Protein AF-A0A7J3XEX4-F1 (afdb_monomer)

Foldseek 3Di:
DDPDPCDLVLQQLLLVVLVVVVVVVDDLVVSCVVSVHDSVSSVCSSVVVDHRDDDPLRVLVVCQVVPDFDFQLVSCVVPVPVVVSQVVCVVSVFQKDKDADPPVQPRRRITIHHPVCVVVVVVVVVCSVVVVPD

Nearest PDB structures (foldseek):
  3w6j-assembly2_E  TM=4.667E-01  e=5.881E-02  Geobacillus stearothermophilus
  4i98-assembly1_B  TM=4.515E-01  e=7.981E-02  Streptococcus pneumoniae P1031
  3w6j-assembly1_C  TM=4.721E-01  e=1.765E-01  Geobacillus stearothermophilus
  4i98-assembly1_C  TM=4.560E-01  e=2.546E-01  Streptococcus pneumoniae P1031
  2z99-assembly1_A-2  TM=3.697E-01  e=7.189E-01  Mycobacterium tuberculosis

Mean predicted aligned error: 8.27 Å

Structure (mmCIF, N/CA/C/O backbone):
data_AF-A0A7J3XEX4-F1
#
_entry.id   AF-A0A7J3XEX4-F1
#
loop_
_atom_site.group_PDB
_atom_site.id
_atom_site.type_symbol
_atom_site.label_atom_id
_atom_site.label_alt_id
_atom_site.label_comp_id
_atom_site.label_asym_id
_atom_site.label_entity_id
_atom_site.label_seq_id
_atom_site.pdbx_PDB_ins_code
_atom_site.Cartn_x
_atom_site.Cartn_y
_atom_site.Cartn_z
_atom_site.occupancy
_atom_site.B_iso_or_equiv
_atom_site.auth_seq_id
_atom_site.auth_comp_id
_atom_site.auth_asym_id
_atom_site.auth_atom_id
_atom_site.pdbx_PDB_model_num
ATOM 1 N N . MET A 1 1 ? 0.997 20.115 26.245 1.00 35.59 1 MET A N 1
ATOM 2 C CA . MET A 1 1 ? 1.037 18.912 25.380 1.00 35.59 1 MET A CA 1
ATOM 3 C C . MET A 1 1 ? 0.814 19.332 23.932 1.00 35.59 1 MET A C 1
ATOM 5 O O . MET A 1 1 ? -0.230 19.905 23.640 1.00 35.59 1 MET A O 1
ATOM 9 N N . GLN A 1 2 ? 1.783 19.122 23.036 1.00 37.72 2 GLN A N 1
ATOM 10 C CA . GLN A 1 2 ? 1.601 19.434 21.612 1.00 37.72 2 GLN A CA 1
ATOM 11 C C . GLN A 1 2 ? 0.526 18.508 21.020 1.00 37.72 2 GLN A C 1
ATOM 13 O O . GLN A 1 2 ? 0.669 17.287 21.042 1.00 37.72 2 GLN A O 1
ATOM 18 N N . ARG A 1 3 ? -0.569 19.079 20.499 1.00 47.59 3 ARG A N 1
ATOM 19 C CA . ARG A 1 3 ? -1.562 18.340 19.704 1.00 47.59 3 ARG A CA 1
ATOM 20 C C . ARG A 1 3 ? -0.894 17.915 18.396 1.00 47.59 3 ARG A C 1
ATOM 22 O O . ARG A 1 3 ? -0.873 18.681 17.435 1.00 47.59 3 ARG A O 1
ATOM 29 N N . LEU A 1 4 ? -0.357 16.696 18.356 1.00 52.94 4 LEU A N 1
ATOM 30 C CA . LEU A 1 4 ? 0.030 16.044 17.106 1.00 52.94 4 LEU A CA 1
ATOM 31 C C . LEU A 1 4 ? -1.150 16.120 16.130 1.00 52.94 4 LEU A C 1
ATOM 33 O O . LEU A 1 4 ? -2.278 15.725 16.442 1.00 52.94 4 LEU A O 1
ATOM 37 N N . ARG A 1 5 ? -0.904 16.698 14.953 1.00 60.09 5 ARG A N 1
ATOM 38 C CA . ARG A 1 5 ? -1.934 16.917 13.939 1.00 60.09 5 ARG A CA 1
ATOM 39 C C . ARG A 1 5 ? -2.413 15.555 13.436 1.00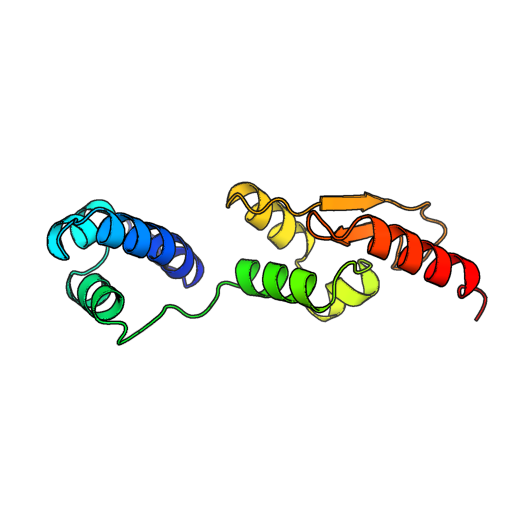 60.09 5 ARG A C 1
ATOM 41 O O . ARG A 1 5 ? -1.700 14.879 12.702 1.00 60.09 5 ARG A O 1
ATOM 48 N N . ARG A 1 6 ? -3.625 15.147 13.823 1.00 72.19 6 ARG A N 1
ATOM 49 C CA . ARG A 1 6 ? -4.252 13.901 13.355 1.00 72.19 6 ARG A CA 1
ATOM 50 C C . ARG A 1 6 ? -4.593 14.033 11.868 1.00 72.19 6 ARG A C 1
ATOM 52 O O . ARG A 1 6 ? -5.589 14.653 11.498 1.00 72.19 6 ARG A O 1
ATOM 59 N N . THR A 1 7 ? -3.723 13.518 11.006 1.00 72.06 7 THR A N 1
ATOM 60 C CA . THR 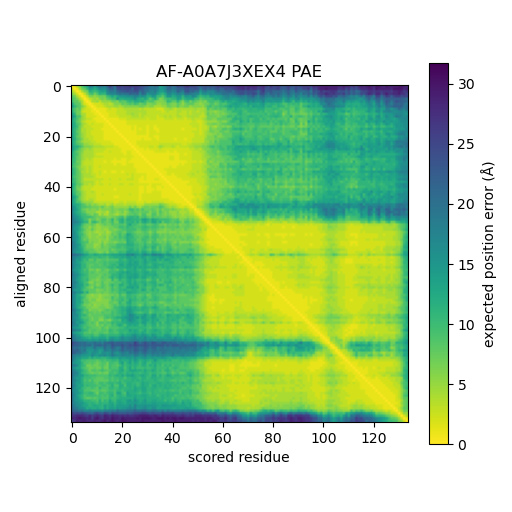A 1 7 ? -3.888 13.559 9.546 1.00 72.06 7 THR A CA 1
ATOM 61 C C . THR A 1 7 ? -4.829 12.451 9.058 1.00 72.06 7 THR A C 1
ATOM 63 O O . THR A 1 7 ? -5.181 11.532 9.797 1.00 72.06 7 THR A O 1
ATOM 66 N N . LYS A 1 8 ? -5.252 12.509 7.787 1.00 72.19 8 LYS A N 1
ATOM 67 C CA . LYS A 1 8 ? -6.034 11.422 7.158 1.00 72.19 8 LYS A CA 1
ATOM 68 C C . LYS A 1 8 ? -5.303 10.079 7.237 1.00 72.19 8 LYS A C 1
ATOM 70 O O . LYS A 1 8 ? -5.928 9.049 7.465 1.00 72.19 8 LYS A O 1
ATOM 75 N N . ASP A 1 9 ? -3.982 10.121 7.103 1.00 70.12 9 ASP A N 1
ATOM 76 C CA . ASP A 1 9 ? -3.118 8.951 7.181 1.00 70.12 9 ASP A CA 1
ATOM 77 C C . ASP A 1 9 ? -3.153 8.306 8.566 1.00 70.12 9 ASP A C 1
ATOM 79 O O . ASP A 1 9 ? -3.349 7.093 8.639 1.00 70.12 9 ASP A O 1
ATOM 83 N N . PHE A 1 10 ? -3.093 9.115 9.633 1.00 81.94 10 PHE A N 1
ATOM 84 C CA . PHE A 1 10 ? -3.267 8.647 11.011 1.00 81.94 10 PHE A CA 1
ATOM 85 C C . PHE A 1 10 ? -4.577 7.866 11.158 1.00 81.94 10 PHE A C 1
ATOM 87 O O . PHE A 1 10 ? -4.562 6.699 11.533 1.00 81.94 10 PHE A O 1
ATOM 94 N N . TYR A 1 11 ? -5.711 8.455 10.765 1.00 83.00 11 TYR A N 1
ATOM 95 C CA . TYR A 1 11 ? -7.006 7.781 10.898 1.00 83.00 11 TYR A CA 1
ATOM 96 C C . TYR A 1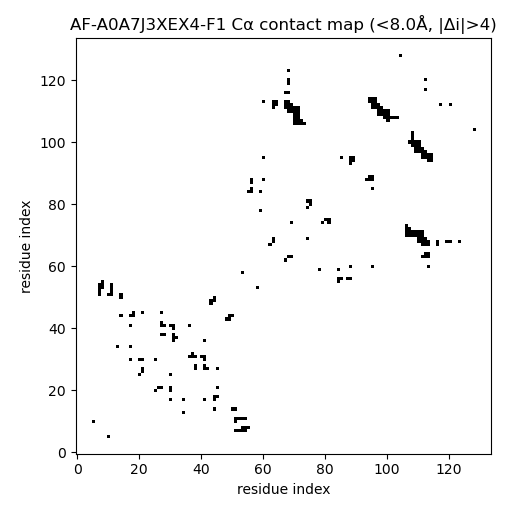 11 ? -7.129 6.515 10.038 1.00 83.00 11 TYR A C 1
ATOM 98 O O . TYR A 1 11 ? -7.813 5.586 10.452 1.00 83.00 11 TYR A O 1
ATOM 106 N N . SER A 1 12 ? -6.474 6.443 8.872 1.00 79.50 12 SER A N 1
ATOM 107 C CA . SER A 1 12 ? -6.471 5.219 8.054 1.00 79.50 12 SER A CA 1
ATOM 108 C C . SER A 1 12 ? -5.705 4.069 8.719 1.00 79.50 12 SER A C 1
ATOM 110 O O . SER A 1 12 ? -6.161 2.929 8.685 1.00 79.50 12 SER A O 1
ATOM 112 N N . GLN A 1 13 ? -4.567 4.370 9.354 1.00 78.38 13 GLN A N 1
ATOM 113 C CA . GLN A 1 13 ? -3.759 3.374 10.058 1.00 78.38 13 GLN A CA 1
ATOM 114 C C . GLN A 1 13 ? -4.483 2.903 11.316 1.00 78.38 13 GLN A C 1
ATOM 116 O O . GLN A 1 13 ? -4.680 1.707 11.510 1.00 78.38 13 GLN A O 1
ATOM 121 N N . VAL A 1 14 ? -4.953 3.861 12.113 1.00 87.81 14 VAL A N 1
ATOM 122 C CA . VAL A 1 14 ? -5.643 3.606 13.378 1.00 87.81 14 VAL A CA 1
ATOM 123 C C . VAL A 1 14 ? -6.952 2.845 13.167 1.00 87.81 14 VAL A C 1
ATOM 125 O O . VAL A 1 14 ? -7.323 2.028 13.998 1.00 87.81 14 VAL A O 1
ATOM 128 N N . TYR A 1 15 ? -7.633 3.036 12.034 1.00 88.81 15 TYR A N 1
ATOM 129 C CA . TYR A 1 15 ? -8.848 2.286 11.717 1.00 88.81 15 TYR A CA 1
ATOM 130 C C . TYR A 1 15 ? -8.619 0.780 11.572 1.00 88.81 15 TYR A C 1
ATOM 132 O O . TYR A 1 15 ? -9.459 0.008 12.020 1.00 88.81 15 TYR A O 1
ATOM 140 N N . ARG A 1 16 ? -7.502 0.347 10.973 1.00 83.75 16 ARG A N 1
ATOM 141 C CA . ARG A 1 16 ? -7.204 -1.089 10.834 1.00 83.75 16 ARG A CA 1
ATOM 142 C C . ARG A 1 16 ? -6.995 -1.742 12.189 1.00 83.75 16 ARG A C 1
ATOM 144 O O . ARG A 1 16 ? -7.550 -2.805 12.439 1.00 83.75 16 ARG A O 1
ATOM 151 N N . GLU A 1 17 ? -6.241 -1.070 13.053 1.00 89.38 17 GLU A N 1
ATOM 152 C CA . GLU A 1 17 ? -6.013 -1.555 14.409 1.00 89.38 17 GLU A CA 1
ATOM 153 C C . GLU A 1 17 ? -7.312 -1.548 15.217 1.00 89.38 17 GLU A C 1
ATOM 155 O O . GLU A 1 17 ? -7.623 -2.529 15.879 1.00 89.38 17 GLU A O 1
ATOM 160 N N . ALA A 1 18 ? -8.145 -0.511 15.075 1.00 92.50 18 ALA A N 1
ATOM 161 C CA . ALA A 1 18 ? -9.461 -0.473 15.706 1.00 92.50 18 ALA A CA 1
ATOM 162 C C . ALA A 1 18 ? -10.337 -1.664 15.297 1.00 92.50 18 ALA A C 1
ATOM 164 O O . ALA A 1 18 ? -10.947 -2.286 16.159 1.00 92.50 18 ALA A O 1
ATOM 165 N N . VAL A 1 19 ? -10.384 -2.003 14.002 1.00 89.75 19 VAL A N 1
ATOM 166 C CA . VAL A 1 19 ? -11.128 -3.175 13.511 1.00 89.75 19 VAL A CA 1
ATOM 167 C C . VAL A 1 19 ? -10.606 -4.456 14.160 1.00 89.75 19 VAL A C 1
ATOM 169 O O . VAL A 1 19 ? -11.406 -5.214 14.697 1.00 89.75 19 VAL A O 1
ATOM 172 N N . ARG A 1 20 ? -9.283 -4.650 14.201 1.00 91.44 20 ARG A N 1
ATOM 173 C CA . ARG A 1 20 ? -8.667 -5.812 14.852 1.00 91.44 20 ARG A CA 1
ATOM 174 C C . ARG A 1 20 ? -9.014 -5.898 16.342 1.00 91.44 20 ARG A C 1
ATOM 176 O O . ARG A 1 20 ? -9.374 -6.966 16.823 1.00 91.44 20 ARG A O 1
ATOM 183 N N . LEU A 1 21 ? -8.938 -4.789 17.079 1.00 94.25 21 LEU A N 1
ATOM 184 C CA . LEU A 1 21 ? -9.269 -4.764 18.509 1.00 94.25 21 LEU A CA 1
ATOM 185 C C . LEU A 1 21 ? -10.754 -5.062 18.761 1.00 94.25 21 LEU A C 1
ATOM 187 O O . LEU A 1 21 ? -11.083 -5.751 19.725 1.00 94.25 21 LEU A O 1
ATOM 191 N N . PHE A 1 22 ? -11.647 -4.598 17.881 1.00 94.00 22 PHE A N 1
ATOM 192 C CA . PHE A 1 22 ? -13.064 -4.960 17.942 1.00 94.00 22 PHE A CA 1
ATOM 193 C C . PHE A 1 22 ? -13.298 -6.446 17.652 1.00 94.00 22 PHE A C 1
ATOM 195 O O . PHE A 1 22 ? -14.106 -7.067 18.336 1.00 94.00 22 PHE A O 1
ATOM 202 N N . GLU A 1 23 ? -12.583 -7.031 16.686 1.00 92.25 23 GLU A N 1
ATOM 203 C CA . GLU A 1 23 ? -12.627 -8.476 16.405 1.00 92.25 23 GLU A CA 1
ATOM 204 C C . GLU A 1 23 ? -12.111 -9.310 17.589 1.00 92.25 23 GLU A C 1
ATOM 206 O O . GLU A 1 23 ? -12.607 -10.405 17.834 1.00 92.25 23 GLU A O 1
ATOM 211 N N . MET A 1 24 ? -11.175 -8.767 18.374 1.00 93.88 24 MET A N 1
ATOM 212 C CA . MET A 1 24 ? -10.703 -9.358 19.633 1.00 93.88 24 MET A CA 1
ATOM 213 C C . MET A 1 24 ? -11.670 -9.160 20.815 1.00 93.88 24 MET A C 1
ATOM 215 O O . MET A 1 24 ? -11.369 -9.595 21.924 1.00 93.88 24 MET A O 1
ATOM 219 N N . GLY A 1 25 ? -12.815 -8.501 20.609 1.00 94.88 25 GLY A N 1
ATOM 220 C CA . GLY A 1 25 ? -13.845 -8.307 21.631 1.00 94.88 25 GLY A CA 1
ATOM 221 C C . GLY A 1 25 ? -13.636 -7.102 22.552 1.00 94.88 25 GLY A C 1
ATOM 222 O O . GLY A 1 25 ? -14.392 -6.954 23.511 1.00 94.88 25 GLY A O 1
ATOM 223 N N . LYS A 1 26 ? -12.662 -6.218 22.278 1.00 95.19 26 LYS A N 1
ATOM 224 C CA . LYS A 1 26 ? -12.485 -4.998 23.081 1.00 95.19 26 LYS A CA 1
ATOM 225 C C . LYS A 1 26 ? -13.683 -4.061 22.946 1.00 95.19 26 LYS A C 1
ATOM 227 O O . LYS A 1 26 ? -14.270 -3.897 21.872 1.00 95.19 26 LYS A O 1
ATOM 232 N N . SER A 1 27 ? -14.013 -3.385 24.039 1.00 96.56 27 SER A N 1
ATOM 233 C CA . SER A 1 27 ? -15.075 -2.389 24.073 1.00 96.56 27 SER A CA 1
ATOM 234 C C . SER A 1 27 ? -14.687 -1.108 23.327 1.00 96.56 27 SER A C 1
ATOM 236 O O . SER A 1 27 ? -13.520 -0.758 23.154 1.00 96.56 27 SER A O 1
ATOM 238 N N . ILE A 1 28 ? -15.701 -0.334 22.937 1.00 95.19 28 ILE A N 1
ATOM 239 C CA . ILE A 1 28 ? -15.532 0.969 22.273 1.00 95.19 28 ILE A CA 1
ATOM 240 C C . ILE A 1 28 ? -14.666 1.925 23.101 1.00 95.19 28 ILE A C 1
ATOM 242 O O . ILE A 1 28 ? -13.909 2.715 22.536 1.00 95.19 28 ILE A O 1
ATOM 246 N N . ARG A 1 29 ? -14.777 1.858 24.432 1.00 95.88 29 ARG A N 1
ATOM 247 C CA . ARG A 1 29 ? -14.011 2.705 25.344 1.00 95.88 29 ARG A CA 1
ATOM 248 C C . ARG A 1 29 ? -12.537 2.312 25.365 1.00 95.88 29 ARG A C 1
ATOM 250 O O . ARG A 1 29 ? -11.701 3.187 25.175 1.00 95.88 29 ARG A O 1
ATOM 257 N N . GLU A 1 30 ? -12.243 1.023 25.513 1.00 95.44 30 GLU A N 1
ATOM 258 C CA . GLU A 1 30 ? -10.866 0.514 25.506 1.00 95.44 30 GLU A CA 1
ATOM 259 C C . GLU A 1 30 ? -10.167 0.843 24.187 1.00 95.44 30 GLU A C 1
ATOM 261 O O . GLU A 1 30 ? -9.072 1.391 24.192 1.00 95.44 30 GLU A O 1
ATOM 266 N N . VAL A 1 31 ? -10.841 0.623 23.052 1.00 95.31 31 VAL A N 1
ATOM 267 C CA . VAL A 1 31 ? -10.291 0.963 21.731 1.00 95.31 31 VAL A CA 1
ATOM 268 C C . VAL A 1 31 ? -10.043 2.467 21.587 1.00 95.31 31 VAL A C 1
ATOM 270 O O . VAL A 1 31 ? -9.049 2.877 20.990 1.00 95.31 31 VAL A O 1
ATOM 273 N N . ALA A 1 32 ? -10.927 3.315 22.120 1.00 94.38 32 ALA A N 1
ATOM 274 C CA . ALA A 1 32 ? -10.742 4.763 22.066 1.00 94.38 32 ALA A CA 1
ATOM 275 C C . ALA A 1 32 ? -9.532 5.229 22.890 1.00 94.38 32 ALA A C 1
ATOM 277 O O . ALA A 1 32 ? -8.759 6.063 22.413 1.00 94.38 32 ALA A O 1
ATOM 278 N N . GLU A 1 33 ? -9.371 4.681 24.096 1.00 93.94 33 GLU A N 1
ATOM 279 C CA . GLU A 1 33 ? -8.261 4.982 25.002 1.00 93.94 33 GLU A CA 1
ATOM 280 C C . GLU A 1 33 ? -6.928 4.476 24.429 1.00 93.94 33 GLU A C 1
ATOM 282 O O . GLU A 1 33 ? -5.990 5.260 24.282 1.00 93.94 33 GLU A O 1
ATOM 287 N N . GLU A 1 34 ? -6.872 3.215 24.000 1.00 93.81 34 GLU A N 1
ATOM 288 C CA . GLU A 1 34 ? -5.668 2.567 23.466 1.00 93.81 34 GLU A CA 1
ATOM 289 C C . GLU A 1 34 ? -5.156 3.229 22.184 1.00 93.81 34 GLU A C 1
ATOM 291 O O . GLU A 1 34 ? -3.954 3.413 21.998 1.00 93.81 34 GLU A O 1
ATOM 296 N N . LEU A 1 35 ? -6.068 3.651 21.307 1.00 91.06 35 LEU A N 1
ATOM 297 C CA . LEU A 1 35 ? -5.716 4.287 20.039 1.00 91.06 35 LEU A CA 1
ATOM 298 C C . LEU A 1 35 ? -5.643 5.818 20.118 1.00 91.06 35 LEU A C 1
ATOM 300 O O . LEU A 1 35 ? -5.372 6.484 19.111 1.00 91.06 35 LEU A O 1
ATOM 304 N N . GLY A 1 36 ? -5.919 6.400 21.288 1.00 90.50 36 GLY A N 1
ATOM 305 C CA . GLY A 1 36 ? -5.914 7.845 21.494 1.00 90.50 36 GLY A CA 1
ATOM 306 C C . GLY A 1 36 ? -6.885 8.594 20.572 1.00 90.50 36 GLY A C 1
ATOM 307 O O . GLY A 1 36 ? -6.561 9.685 20.086 1.00 90.50 36 GLY A O 1
ATOM 308 N N . ILE A 1 37 ? -8.063 8.023 20.300 1.00 91.38 37 ILE A N 1
ATOM 309 C CA . ILE A 1 37 ? -9.143 8.624 19.497 1.00 91.38 37 ILE A CA 1
ATOM 310 C C . ILE A 1 37 ? -10.356 8.955 20.373 1.00 91.38 37 ILE A C 1
ATOM 312 O O . ILE A 1 37 ? -10.448 8.544 21.522 1.00 91.38 37 ILE A O 1
ATOM 316 N N . SER A 1 38 ? -11.307 9.742 19.862 1.00 92.44 38 SER A N 1
ATOM 317 C CA . SER A 1 38 ? -12.530 10.008 20.627 1.00 92.44 38 SER A CA 1
ATOM 318 C C . SER A 1 38 ? -13.453 8.790 20.636 1.00 92.44 38 SER A C 1
ATOM 320 O O . SER A 1 38 ? -13.574 8.089 19.628 1.00 92.44 38 SER A O 1
ATOM 322 N N . TYR A 1 39 ? -14.182 8.605 21.739 1.00 94.00 39 TYR A N 1
ATOM 323 C CA . TYR A 1 39 ? -15.213 7.572 21.869 1.00 94.00 39 TYR A CA 1
ATOM 324 C C . TYR A 1 39 ? -16.200 7.596 20.695 1.00 94.00 39 TYR A C 1
ATOM 326 O O . TYR A 1 39 ? -16.467 6.570 20.080 1.00 94.00 39 TYR A O 1
ATOM 334 N N . SER A 1 40 ? -16.685 8.781 20.307 1.00 92.56 40 SER A N 1
ATOM 335 C CA . SER A 1 40 ? -17.611 8.938 19.178 1.00 92.56 40 SER A CA 1
ATOM 336 C C . SER A 1 40 ? -17.013 8.452 17.850 1.00 92.56 40 SER A C 1
ATOM 338 O O . SER A 1 40 ? -17.740 7.935 17.003 1.00 92.56 40 SER A O 1
ATOM 340 N N . CYS A 1 41 ? -15.694 8.601 17.656 1.00 89.94 41 CYS A N 1
ATOM 341 C CA . CYS A 1 41 ? -15.000 8.083 16.477 1.00 89.94 41 CYS A CA 1
ATOM 342 C C . CYS A 1 41 ? -14.956 6.553 16.497 1.00 89.94 41 CYS A C 1
ATOM 344 O O . CYS A 1 41 ? -15.345 5.928 15.512 1.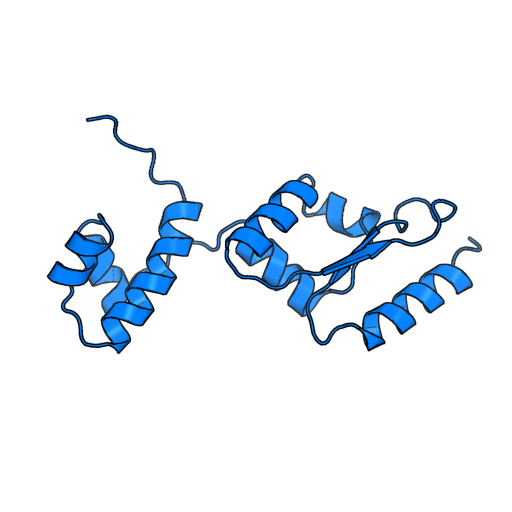00 89.94 41 CYS A O 1
ATOM 346 N N . ALA A 1 42 ? -14.545 5.964 17.625 1.00 92.81 42 ALA A N 1
ATOM 347 C CA . ALA A 1 42 ? -14.514 4.516 17.811 1.00 92.81 42 ALA A CA 1
ATOM 348 C C . ALA A 1 42 ? -15.917 3.903 17.638 1.00 92.81 42 ALA A C 1
ATOM 350 O O . ALA A 1 42 ? -16.087 2.939 16.898 1.00 92.81 42 ALA A O 1
ATOM 351 N N . TYR A 1 43 ? -16.944 4.534 18.215 1.00 93.31 43 TYR A N 1
ATOM 352 C CA . TYR A 1 43 ? -18.344 4.135 18.078 1.00 93.31 43 TYR A CA 1
ATOM 353 C C . TYR A 1 43 ? -18.813 4.153 16.617 1.00 93.31 43 TYR A C 1
ATOM 355 O O . TYR A 1 43 ? -19.437 3.203 16.143 1.00 93.31 43 TYR A O 1
ATOM 363 N N . ALA A 1 44 ? -18.504 5.222 15.875 1.00 91.81 44 ALA A N 1
ATOM 364 C CA . ALA A 1 44 ? -18.881 5.332 14.467 1.00 91.81 44 ALA A CA 1
ATOM 365 C C . ALA A 1 44 ? -18.211 4.259 13.594 1.00 91.81 44 ALA A C 1
ATOM 367 O O . ALA A 1 44 ? -18.827 3.791 12.634 1.00 91.81 44 ALA A O 1
ATOM 368 N N . TRP A 1 45 ? -16.975 3.875 13.924 1.00 92.75 45 TRP A N 1
ATOM 369 C CA . TRP A 1 45 ? -16.242 2.808 13.243 1.00 92.75 45 TRP A CA 1
ATOM 370 C C . TRP A 1 45 ? -16.798 1.428 13.577 1.00 92.75 45 TRP A C 1
ATOM 372 O O . TRP A 1 45 ? -17.076 0.665 12.655 1.00 92.75 45 TRP A O 1
ATOM 382 N N . TYR A 1 46 ? -17.046 1.153 14.860 1.00 90.06 46 TYR A N 1
ATOM 383 C CA . TYR A 1 46 ? -17.654 -0.090 15.333 1.00 90.06 46 TYR A CA 1
ATOM 384 C C . TYR A 1 46 ? -19.028 -0.334 14.694 1.00 90.06 46 TYR A C 1
ATOM 386 O O . TYR A 1 46 ? -1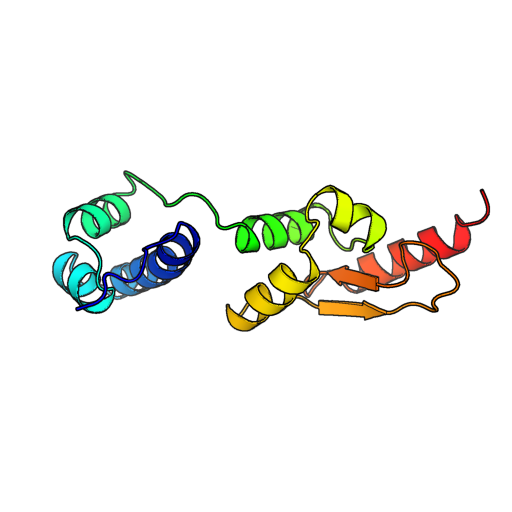9.315 -1.414 14.191 1.00 90.06 46 TYR A O 1
ATOM 394 N N . ARG A 1 47 ? -19.871 0.705 14.625 1.00 91.06 47 ARG A N 1
ATOM 395 C CA . ARG A 1 47 ? -21.204 0.637 13.998 1.00 91.06 47 ARG A CA 1
ATOM 396 C C . ARG A 1 47 ? -21.178 0.703 12.466 1.00 91.06 47 ARG A C 1
ATOM 398 O O . ARG A 1 47 ? -22.242 0.757 11.858 1.00 91.06 47 ARG A O 1
ATOM 405 N N . GLY A 1 48 ? -20.004 0.805 11.840 1.00 85.62 48 GLY A N 1
ATOM 406 C CA . GLY A 1 48 ? -19.859 0.912 10.384 1.00 85.62 48 GLY A CA 1
ATOM 407 C C . GLY A 1 48 ? -20.420 2.198 9.756 1.00 85.62 48 GLY A C 1
ATOM 408 O O . GLY A 1 48 ? -20.442 2.312 8.533 1.00 85.62 48 GLY A O 1
ATOM 409 N N . LYS A 1 49 ? -20.842 3.185 10.560 1.00 84.44 49 LYS A N 1
ATOM 410 C CA . LYS A 1 49 ? -21.484 4.430 10.095 1.00 84.44 49 LYS A CA 1
ATOM 411 C C . LYS A 1 49 ? -20.533 5.337 9.317 1.00 84.44 49 LYS A C 1
ATOM 413 O O . LYS A 1 49 ? -20.964 6.129 8.485 1.00 84.44 49 LYS A O 1
ATOM 418 N N . ARG A 1 50 ? -19.235 5.274 9.622 1.00 79.38 50 ARG A N 1
ATOM 419 C CA . ARG A 1 50 ? -18.211 6.103 8.981 1.00 79.38 50 ARG A CA 1
ATOM 420 C C . ARG A 1 50 ? -16.928 5.303 8.849 1.00 79.38 50 ARG A C 1
ATOM 422 O O . ARG A 1 50 ? -16.472 4.719 9.822 1.00 79.38 50 ARG A O 1
ATOM 429 N N . LYS A 1 51 ? -16.315 5.326 7.668 1.00 77.94 51 LYS A N 1
ATOM 430 C CA . LYS A 1 51 ? -14.956 4.816 7.451 1.00 77.94 51 LYS A CA 1
ATOM 431 C C . LYS A 1 51 ? -14.036 5.993 7.124 1.00 77.94 51 LYS A C 1
ATOM 433 O O . LYS A 1 51 ? -14.487 6.941 6.468 1.00 77.94 51 LYS A O 1
ATOM 438 N N . PRO A 1 52 ? -12.780 6.001 7.596 1.00 77.94 52 PRO A N 1
ATOM 439 C CA . PRO A 1 52 ? -11.829 7.005 7.149 1.00 77.94 52 PRO A CA 1
ATOM 440 C C . PRO A 1 52 ? -11.663 6.925 5.629 1.00 77.94 52 PRO A C 1
ATOM 442 O O . PRO A 1 52 ? -11.763 5.853 5.030 1.00 77.94 52 PRO A O 1
ATOM 445 N N . ARG A 1 53 ? -11.414 8.074 4.991 1.00 75.31 53 ARG A N 1
ATOM 446 C CA . ARG A 1 53 ? -11.015 8.077 3.578 1.00 75.31 53 ARG A CA 1
ATOM 447 C C . ARG A 1 53 ? -9.689 7.326 3.448 1.00 75.31 53 ARG A C 1
ATOM 449 O O . ARG A 1 53 ? -8.837 7.460 4.326 1.00 75.31 53 ARG A O 1
ATOM 456 N N . ARG A 1 54 ? -9.530 6.574 2.354 1.00 75.31 54 ARG A N 1
ATOM 457 C CA . ARG A 1 54 ? -8.285 5.852 2.061 1.00 75.31 54 ARG A CA 1
ATOM 458 C C . ARG A 1 54 ? -7.100 6.811 2.100 1.00 75.31 54 ARG A C 1
ATOM 460 O O . ARG A 1 54 ? -7.206 7.954 1.650 1.00 75.31 54 ARG A O 1
ATOM 467 N N . SER A 1 55 ? -5.986 6.351 2.661 1.00 84.06 55 SER A N 1
ATOM 468 C CA . SER A 1 55 ? -4.742 7.124 2.596 1.00 84.06 55 SER A CA 1
ATOM 469 C C . SER A 1 55 ? -4.163 7.095 1.189 1.00 84.06 55 SER A C 1
ATOM 471 O O . SER A 1 55 ? -4.439 6.193 0.396 1.00 84.06 55 SER A O 1
ATOM 473 N N . ARG A 1 56 ? -3.277 8.049 0.893 1.00 87.44 56 ARG A N 1
ATOM 474 C CA . ARG A 1 56 ? -2.586 8.080 -0.402 1.00 87.44 56 ARG A CA 1
ATOM 475 C C . ARG A 1 56 ? -1.753 6.816 -0.644 1.00 87.44 56 ARG A C 1
ATOM 477 O O . ARG A 1 56 ? -1.625 6.375 -1.782 1.00 87.44 56 ARG A O 1
ATOM 484 N N . VAL A 1 57 ? -1.231 6.214 0.428 1.00 88.38 57 VAL A N 1
ATOM 485 C CA . VAL A 1 57 ? -0.535 4.920 0.389 1.00 88.38 57 VAL A CA 1
ATOM 486 C C . VAL A 1 57 ? -1.501 3.796 0.013 1.00 88.38 57 VAL A C 1
ATOM 488 O O . VAL A 1 57 ? -1.199 3.007 -0.870 1.00 88.38 57 VAL A O 1
ATOM 491 N N . GLU A 1 58 ? -2.688 3.730 0.615 1.00 87.88 58 GLU A N 1
ATOM 492 C CA . GLU A 1 58 ? -3.685 2.714 0.249 1.00 87.88 58 GLU A CA 1
ATOM 493 C C . GLU A 1 58 ? -4.182 2.863 -1.190 1.00 87.88 58 GLU A C 1
ATOM 495 O O . GLU A 1 58 ? -4.371 1.864 -1.883 1.00 87.88 58 GLU A O 1
ATOM 500 N N . GLU A 1 59 ? -4.365 4.098 -1.660 1.00 90.88 59 GLU A N 1
ATOM 501 C CA . GLU A 1 59 ? -4.675 4.372 -3.063 1.00 90.88 59 GLU A CA 1
ATOM 502 C C . GLU A 1 59 ? -3.565 3.862 -3.985 1.00 90.88 59 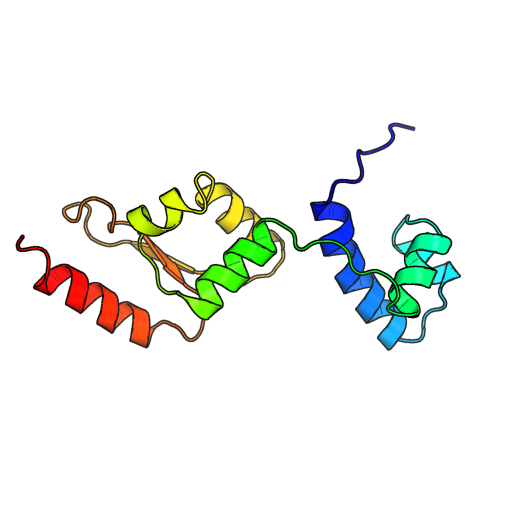GLU A C 1
ATOM 504 O O . GLU A 1 59 ? -3.857 3.196 -4.975 1.00 90.88 59 GLU A O 1
ATOM 509 N N . PHE A 1 60 ? -2.302 4.112 -3.634 1.00 93.00 60 PHE A N 1
ATOM 510 C CA . PHE A 1 60 ? -1.137 3.617 -4.365 1.00 93.00 60 PHE A CA 1
ATOM 511 C C . PHE A 1 60 ? -1.106 2.084 -4.442 1.00 93.00 60 PHE A C 1
ATOM 513 O O . PHE A 1 60 ? -0.965 1.524 -5.530 1.00 93.00 60 PHE A O 1
ATOM 520 N N . ILE A 1 61 ? -1.325 1.394 -3.318 1.00 93.19 61 ILE A N 1
ATOM 521 C CA . ILE A 1 61 ? -1.400 -0.074 -3.275 1.00 93.19 61 ILE A CA 1
ATOM 522 C C . ILE A 1 61 ? -2.566 -0.594 -4.112 1.00 93.19 61 ILE A C 1
ATOM 524 O O . ILE A 1 61 ? -2.389 -1.507 -4.913 1.00 93.19 61 ILE A O 1
ATOM 528 N N . SER A 1 62 ? -3.756 -0.009 -3.961 1.00 92.56 62 SER A N 1
ATOM 529 C CA . SER A 1 62 ? -4.933 -0.413 -4.733 1.00 92.56 62 SER A CA 1
ATOM 530 C C . SER A 1 62 ? -4.717 -0.199 -6.230 1.00 92.56 62 SER A C 1
ATOM 532 O O . SER A 1 62 ? -5.173 -1.007 -7.037 1.00 92.56 62 SER A O 1
ATOM 534 N N . TYR A 1 63 ? -4.011 0.867 -6.609 1.00 94.56 63 TYR A N 1
ATOM 535 C CA . TYR A 1 63 ? -3.669 1.141 -7.996 1.00 94.56 63 TYR A CA 1
ATOM 536 C C . TYR A 1 63 ? -2.718 0.081 -8.556 1.00 94.56 63 TYR A C 1
ATOM 538 O O . TYR A 1 63 ? -2.976 -0.452 -9.633 1.00 94.56 63 TYR A O 1
ATOM 546 N N . LEU A 1 64 ? -1.674 -0.295 -7.807 1.00 93.81 64 LEU A N 1
ATOM 547 C CA . LEU A 1 64 ? -0.778 -1.391 -8.189 1.00 93.81 64 LEU A CA 1
ATOM 548 C C . LEU A 1 64 ? -1.494 -2.745 -8.222 1.00 93.81 64 LEU A C 1
ATOM 550 O O . LEU A 1 64 ? -1.252 -3.534 -9.127 1.00 93.81 64 LEU A O 1
ATOM 554 N N . LYS A 1 65 ? -2.424 -3.017 -7.305 1.00 93.19 65 LYS A N 1
ATOM 555 C CA . LYS A 1 65 ? -3.204 -4.262 -7.325 1.00 93.19 65 LYS A CA 1
ATOM 556 C C . LYS A 1 65 ? -4.019 -4.401 -8.613 1.00 93.19 65 LYS A C 1
ATOM 558 O O . LYS A 1 65 ? -4.024 -5.465 -9.219 1.00 93.19 65 LYS A O 1
ATOM 563 N N . ASN A 1 66 ? -4.657 -3.315 -9.046 1.00 93.06 66 ASN A N 1
ATOM 564 C CA . ASN A 1 66 ? -5.570 -3.339 -10.188 1.00 93.06 66 ASN A CA 1
ATOM 565 C C . ASN A 1 66 ? -4.851 -3.175 -11.535 1.00 93.06 66 ASN A C 1
ATOM 567 O O . ASN A 1 66 ? -5.214 -3.817 -12.515 1.00 93.06 66 ASN A O 1
ATOM 571 N N . LYS A 1 67 ? -3.846 -2.293 -11.603 1.00 92.25 67 LYS A N 1
ATOM 572 C CA . LYS A 1 67 ? -3.173 -1.904 -12.855 1.00 92.25 67 LYS A CA 1
ATOM 573 C C . LYS A 1 67 ? -1.704 -2.303 -12.925 1.00 92.25 67 LYS A C 1
ATOM 575 O O . LYS A 1 67 ? -1.115 -2.206 -14.000 1.00 92.25 67 LYS A O 1
ATOM 580 N N . GLY A 1 68 ? -1.119 -2.734 -11.809 1.00 87.88 68 GLY A N 1
ATOM 581 C CA . GLY A 1 68 ? 0.257 -3.214 -11.729 1.00 87.88 68 GLY A CA 1
ATOM 582 C C . GLY A 1 68 ? 0.485 -4.506 -12.514 1.00 87.88 68 GLY A C 1
ATOM 583 O O . GLY A 1 68 ? -0.475 -5.196 -12.895 1.00 87.88 68 GLY A O 1
ATOM 584 N N . PRO A 1 69 ? 1.757 -4.839 -12.770 1.00 93.62 69 PRO A N 1
ATOM 585 C CA . PRO A 1 69 ? 2.974 -4.063 -12.480 1.00 93.62 69 PRO A CA 1
ATOM 586 C C . PRO A 1 69 ? 3.144 -2.866 -13.434 1.00 93.62 69 PRO A C 1
ATOM 588 O O . PRO A 1 69 ? 2.723 -2.952 -14.587 1.00 93.62 69 PRO A O 1
ATOM 591 N N . LEU A 1 70 ? 3.721 -1.747 -12.970 1.00 93.44 70 LEU A N 1
ATOM 592 C CA . LEU A 1 70 ? 3.790 -0.487 -13.740 1.00 93.44 70 LEU A CA 1
ATOM 593 C C . LEU A 1 70 ? 5.185 0.160 -13.749 1.00 93.44 70 LEU A C 1
ATOM 595 O O . LEU A 1 70 ? 5.854 0.157 -12.707 1.00 93.44 70 LEU A O 1
ATOM 599 N N . PRO A 1 71 ? 5.590 0.796 -14.867 1.00 93.50 71 PRO A N 1
ATOM 600 C CA . PRO A 1 71 ? 6.816 1.576 -14.939 1.00 93.50 71 PRO A CA 1
ATOM 601 C C . PRO A 1 71 ? 6.661 2.937 -14.248 1.00 93.50 71 PRO A C 1
ATOM 603 O O . PRO A 1 71 ? 5.572 3.511 -14.152 1.00 93.50 71 PRO A O 1
ATOM 606 N N . ILE A 1 72 ? 7.786 3.500 -13.813 1.00 91.69 72 ILE A N 1
ATOM 607 C CA . ILE A 1 72 ? 7.864 4.804 -13.148 1.00 91.69 72 ILE A CA 1
ATOM 608 C C . ILE A 1 72 ? 7.241 5.931 -13.981 1.00 91.69 72 ILE A C 1
ATOM 610 O O . ILE A 1 72 ? 6.604 6.811 -13.412 1.00 91.69 72 ILE A O 1
ATOM 614 N N . GLY A 1 73 ? 7.384 5.914 -15.306 1.00 89.06 73 GLY A N 1
ATOM 615 C CA . GLY A 1 73 ? 6.859 6.946 -16.200 1.00 89.06 73 GLY A CA 1
ATOM 616 C C . GLY A 1 73 ? 5.337 7.053 -16.142 1.00 89.06 73 GLY A C 1
ATOM 617 O O . GLY A 1 73 ? 4.804 8.156 -16.035 1.00 89.06 73 GLY A O 1
ATOM 618 N N . GLU A 1 74 ? 4.641 5.916 -16.133 1.00 90.50 74 GLU A N 1
ATOM 619 C CA . GLU A 1 74 ? 3.186 5.869 -15.966 1.00 90.50 74 GLU A CA 1
ATOM 620 C C . GLU A 1 74 ? 2.784 6.199 -14.530 1.00 90.50 74 GLU A C 1
ATOM 622 O O . GLU A 1 74 ? 1.884 7.006 -14.287 1.00 90.50 74 GLU A O 1
ATOM 627 N N . LEU A 1 75 ? 3.496 5.621 -13.561 1.00 91.69 75 LEU A N 1
ATOM 628 C CA . LEU A 1 75 ? 3.162 5.764 -12.152 1.00 91.69 75 LEU A CA 1
ATOM 629 C C . LEU A 1 75 ? 3.330 7.205 -11.660 1.00 91.69 75 LEU A C 1
ATOM 631 O O . LEU A 1 75 ? 2.501 7.685 -10.891 1.00 91.69 75 LEU A O 1
ATOM 635 N N . LYS A 1 76 ? 4.352 7.924 -12.138 1.00 92.31 76 LYS A N 1
ATOM 636 C CA . LYS A 1 76 ? 4.650 9.313 -11.758 1.00 92.31 76 LYS A CA 1
ATOM 637 C C . LYS A 1 76 ? 3.554 10.294 -12.185 1.00 92.31 76 LYS A C 1
ATOM 639 O O . LYS A 1 76 ? 3.370 11.300 -11.506 1.00 92.31 76 LYS A O 1
ATOM 644 N N . ARG A 1 77 ? 2.793 9.994 -13.249 1.00 91.06 77 ARG A N 1
ATOM 645 C CA . ARG A 1 77 ? 1.650 10.820 -13.695 1.00 91.06 77 ARG A CA 1
ATOM 646 C C . ARG A 1 77 ? 0.519 10.835 -12.668 1.00 91.06 77 ARG A C 1
ATOM 648 O O . ARG A 1 77 ? -0.124 11.858 -12.477 1.00 91.06 77 ARG A O 1
ATOM 655 N N . VAL A 1 78 ? 0.294 9.708 -11.992 1.00 93.19 78 VAL A N 1
ATOM 656 C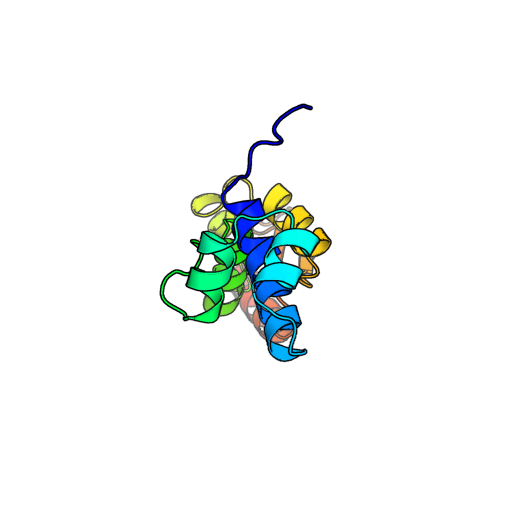 CA . VAL A 1 78 ? -0.773 9.566 -10.987 1.00 93.19 78 VAL A CA 1
ATOM 657 C C . VAL A 1 78 ? -0.244 9.813 -9.575 1.00 93.19 78 VAL A C 1
ATOM 659 O O . VAL A 1 78 ? -0.920 10.420 -8.745 1.00 93.19 78 VAL A O 1
ATOM 662 N N . PHE A 1 79 ? 0.983 9.376 -9.300 1.00 93.56 79 PHE A N 1
ATOM 663 C CA . PHE A 1 79 ? 1.648 9.461 -8.006 1.00 93.56 79 PHE A CA 1
ATOM 664 C C . PHE A 1 79 ? 3.033 10.113 -8.157 1.00 93.56 79 PHE A C 1
ATOM 666 O O . PHE A 1 79 ? 4.048 9.416 -8.165 1.00 93.56 79 PHE A O 1
ATOM 673 N N . PRO A 1 80 ? 3.118 11.457 -8.219 1.00 92.38 80 PRO A N 1
ATOM 674 C CA . PRO A 1 80 ? 4.396 12.161 -8.374 1.00 92.38 80 PRO A CA 1
ATOM 675 C C . PRO A 1 80 ? 5.421 11.819 -7.283 1.00 92.38 80 PRO A C 1
ATOM 677 O O . PRO A 1 80 ? 6.614 11.715 -7.553 1.00 92.38 80 PRO A O 1
ATOM 680 N N . LYS A 1 81 ? 4.941 11.572 -6.057 1.00 93.00 81 LYS A N 1
ATOM 681 C CA . LYS A 1 81 ? 5.733 11.164 -4.886 1.00 93.00 81 LYS A CA 1
ATOM 682 C C . LYS A 1 81 ? 5.804 9.638 -4.706 1.00 93.00 81 LYS A C 1
ATOM 684 O O . LYS A 1 81 ? 5.825 9.142 -3.583 1.00 93.00 81 LYS A O 1
ATOM 689 N N . HIS A 1 82 ? 5.814 8.872 -5.798 1.00 92.56 82 HIS A N 1
ATOM 690 C CA . HIS A 1 82 ? 5.803 7.401 -5.771 1.00 92.56 82 HIS A CA 1
ATOM 691 C C . HIS A 1 82 ? 6.918 6.788 -4.902 1.00 92.56 82 HIS A C 1
ATOM 693 O O . HIS A 1 82 ? 6.688 5.771 -4.255 1.00 92.56 82 HIS A O 1
ATOM 699 N N . SER A 1 83 ? 8.109 7.397 -4.847 1.00 91.88 83 SER A N 1
ATOM 700 C CA . SER A 1 83 ? 9.207 6.915 -3.999 1.00 91.88 83 SER A CA 1
ATOM 701 C C . SER A 1 83 ? 8.858 7.007 -2.515 1.00 91.88 83 SER A C 1
ATOM 703 O O . SER A 1 83 ? 9.003 6.024 -1.799 1.00 91.88 83 SER A O 1
ATOM 705 N N . GLU A 1 84 ? 8.343 8.153 -2.063 1.00 91.88 84 GLU A N 1
ATOM 706 C CA . GLU A 1 84 ? 7.899 8.354 -0.677 1.00 91.88 84 GLU A CA 1
ATOM 707 C C . GLU A 1 84 ? 6.773 7.373 -0.324 1.00 91.88 84 GLU A C 1
ATOM 709 O O . GLU A 1 84 ? 6.838 6.690 0.695 1.00 91.88 84 GLU A O 1
ATOM 714 N N . LEU A 1 85 ? 5.794 7.212 -1.222 1.00 92.56 85 LEU A N 1
ATOM 715 C CA . LEU A 1 85 ? 4.694 6.260 -1.044 1.00 92.56 85 LEU A CA 1
ATOM 716 C C . LEU A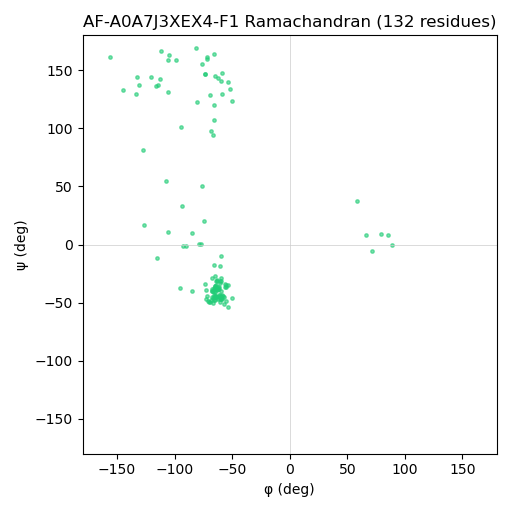 1 85 ? 5.175 4.808 -0.970 1.00 92.56 85 LEU A C 1
ATOM 718 O O . LEU A 1 85 ? 4.634 4.040 -0.184 1.00 92.56 85 LEU A O 1
ATOM 722 N N . PHE A 1 86 ? 6.196 4.433 -1.742 1.00 93.75 86 PHE A N 1
ATOM 723 C CA . PHE A 1 86 ? 6.815 3.109 -1.674 1.00 93.75 86 PHE A CA 1
ATOM 724 C C . PHE A 1 86 ? 7.478 2.845 -0.316 1.00 93.75 86 PHE A C 1
ATOM 726 O O . PHE A 1 86 ? 7.296 1.767 0.253 1.00 93.75 86 PHE A O 1
ATOM 733 N N . TYR A 1 87 ? 8.233 3.810 0.218 1.00 92.25 87 TYR A N 1
ATOM 734 C CA . TYR A 1 87 ? 8.872 3.657 1.528 1.00 92.25 87 TYR A CA 1
ATOM 735 C C . TYR A 1 87 ? 7.832 3.609 2.649 1.00 92.25 87 TYR A C 1
ATOM 737 O O . TYR A 1 87 ? 7.875 2.704 3.480 1.00 92.25 87 TYR A O 1
ATOM 745 N N . LEU A 1 88 ? 6.844 4.508 2.615 1.00 88.56 88 LEU A N 1
ATOM 746 C CA . LEU A 1 88 ? 5.733 4.509 3.566 1.00 88.56 88 LEU A CA 1
ATOM 747 C C . LEU A 1 88 ? 4.906 3.221 3.487 1.00 88.56 88 LEU A C 1
ATOM 749 O O . LEU A 1 88 ? 4.472 2.712 4.515 1.00 88.56 88 LEU A O 1
ATOM 753 N N . ALA A 1 89 ? 4.691 2.671 2.291 1.00 90.38 89 ALA A N 1
ATOM 754 C CA . ALA A 1 89 ? 4.007 1.394 2.117 1.00 90.38 89 ALA A CA 1
ATOM 755 C C . ALA A 1 89 ? 4.748 0.256 2.830 1.00 90.38 89 ALA A C 1
ATOM 757 O O . ALA A 1 89 ? 4.140 -0.461 3.620 1.00 90.38 89 ALA A O 1
ATOM 758 N N . ASN A 1 90 ? 6.059 0.134 2.613 1.00 89.75 90 ASN A N 1
ATOM 759 C CA . ASN A 1 90 ? 6.865 -0.900 3.263 1.00 89.75 90 ASN A CA 1
ATOM 760 C C . ASN A 1 90 ? 6.928 -0.713 4.786 1.00 89.75 90 ASN A C 1
ATOM 762 O O . ASN A 1 90 ? 6.756 -1.680 5.521 1.00 89.75 90 ASN A O 1
ATOM 766 N N . GLN A 1 91 ? 7.070 0.525 5.274 1.00 85.81 91 GLN A N 1
ATOM 767 C CA . GLN A 1 91 ? 6.991 0.825 6.712 1.00 85.81 91 GLN A CA 1
ATOM 768 C C . GLN A 1 91 ? 5.639 0.437 7.327 1.00 85.81 91 GLN A C 1
ATOM 770 O O . GLN A 1 91 ? 5.574 0.053 8.489 1.00 85.81 91 GLN A O 1
ATOM 775 N N . ARG A 1 92 ? 4.554 0.517 6.549 1.00 82.50 92 ARG A N 1
ATOM 776 C CA . ARG A 1 92 ? 3.199 0.112 6.956 1.00 82.50 92 ARG A CA 1
ATOM 777 C C . ARG A 1 92 ? 2.925 -1.385 6.752 1.00 82.50 92 ARG A C 1
ATOM 779 O O . ARG A 1 92 ? 1.770 -1.794 6.840 1.00 82.50 92 ARG A O 1
ATOM 786 N N . GLY A 1 93 ? 3.949 -2.184 6.448 1.00 84.31 93 GLY A N 1
ATOM 787 C CA . GLY A 1 93 ? 3.834 -3.633 6.277 1.00 84.31 93 GLY A CA 1
ATOM 788 C C . GLY A 1 93 ? 3.274 -4.081 4.925 1.00 84.31 93 GLY A C 1
ATOM 789 O O . GLY A 1 93 ? 2.997 -5.263 4.743 1.00 84.31 93 GLY A O 1
ATOM 790 N N . PHE A 1 94 ? 3.105 -3.180 3.952 1.00 87.62 94 PHE A N 1
ATOM 791 C CA . PHE A 1 94 ? 2.773 -3.597 2.590 1.00 87.62 94 PHE A CA 1
ATOM 792 C C . PHE A 1 94 ? 4.040 -4.041 1.860 1.00 87.62 94 PHE A C 1
ATOM 794 O O . PHE A 1 94 ? 4.958 -3.245 1.674 1.00 87.62 94 PHE A O 1
ATOM 801 N N . SER A 1 95 ? 4.061 -5.278 1.366 1.00 89.94 95 SER A N 1
ATOM 802 C CA . SER A 1 95 ? 5.211 -5.879 0.675 1.00 89.94 95 SER A CA 1
ATOM 803 C C . SER A 1 95 ? 5.400 -5.385 -0.770 1.00 89.94 95 SER A C 1
ATOM 805 O O . SER A 1 95 ? 5.515 -6.185 -1.696 1.00 89.94 95 SER A O 1
ATOM 807 N N . VAL A 1 96 ? 5.402 -4.071 -1.006 1.00 93.44 96 VAL A N 1
ATOM 808 C CA . VAL A 1 96 ? 5.609 -3.511 -2.352 1.00 93.44 96 VAL A CA 1
ATOM 809 C C . VAL A 1 96 ? 7.046 -3.747 -2.793 1.00 93.44 96 VAL A C 1
ATOM 811 O O . VAL A 1 96 ? 7.985 -3.355 -2.101 1.00 93.44 96 VAL A O 1
ATOM 814 N N . LYS A 1 97 ? 7.223 -4.306 -3.989 1.00 94.25 97 LYS A N 1
ATOM 815 C CA . LYS A 1 97 ? 8.529 -4.553 -4.598 1.00 94.25 97 LYS A CA 1
ATOM 816 C C . LYS A 1 97 ? 8.812 -3.560 -5.723 1.00 94.25 97 LYS A C 1
ATOM 818 O O . LYS A 1 97 ? 7.909 -2.944 -6.297 1.00 94.25 97 LYS A O 1
ATOM 823 N N . ARG A 1 98 ? 10.101 -3.406 -6.038 1.00 93.69 98 ARG A N 1
ATOM 824 C CA . ARG A 1 98 ? 10.574 -2.621 -7.182 1.00 93.69 98 ARG A CA 1
ATOM 825 C C . ARG A 1 98 ? 11.590 -3.403 -8.003 1.00 93.69 98 ARG A C 1
ATOM 827 O O . ARG A 1 98 ? 12.479 -4.025 -7.429 1.00 93.69 98 ARG A O 1
ATOM 834 N N . ALA A 1 99 ? 11.477 -3.347 -9.323 1.00 91.88 99 ALA A N 1
ATOM 835 C CA . ALA A 1 99 ? 12.424 -3.956 -10.255 1.00 91.88 99 ALA A CA 1
ATOM 836 C C . ALA A 1 99 ? 13.137 -2.862 -11.048 1.00 91.88 99 ALA A C 1
ATOM 838 O O . ALA A 1 99 ? 12.512 -1.886 -11.466 1.00 91.88 99 ALA A O 1
ATOM 839 N N . LYS A 1 100 ? 14.451 -3.007 -11.224 1.00 90.06 100 LYS A N 1
ATOM 840 C CA . LYS A 1 100 ? 15.269 -2.077 -12.004 1.00 90.06 100 LYS A CA 1
ATOM 841 C C . LYS A 1 100 ? 15.631 -2.720 -13.334 1.00 90.06 100 LYS A C 1
ATOM 843 O O . LYS A 1 100 ? 16.124 -3.841 -13.351 1.00 90.06 100 LYS A O 1
ATOM 848 N N . LEU A 1 101 ? 15.420 -1.982 -14.413 1.00 84.94 101 LEU A N 1
ATOM 849 C CA . LEU A 1 101 ? 15.858 -2.337 -15.756 1.00 84.94 101 LEU A CA 1
ATOM 850 C C . LEU A 1 101 ? 17.067 -1.484 -16.161 1.00 84.94 101 LEU A C 1
ATOM 852 O O . LEU A 1 101 ? 17.315 -0.434 -15.551 1.00 84.94 101 LEU A O 1
ATOM 856 N N . PRO A 1 102 ? 17.820 -1.894 -17.198 1.00 78.12 102 PRO A N 1
ATOM 857 C CA . PRO A 1 102 ? 18.881 -1.073 -17.762 1.00 78.12 102 PRO A CA 1
ATOM 858 C C . PRO A 1 102 ? 18.371 0.334 -18.110 1.00 78.12 102 PRO A C 1
ATOM 860 O O . PRO A 1 102 ? 17.327 0.498 -18.742 1.00 78.12 102 PRO A O 1
ATOM 863 N N . ARG A 1 103 ? 19.129 1.371 -17.727 1.00 66.75 103 ARG A N 1
ATOM 864 C CA . ARG A 1 103 ? 18.744 2.793 -17.881 1.00 66.75 103 ARG A CA 1
ATOM 865 C C . ARG A 1 103 ? 18.491 3.244 -19.326 1.00 66.75 103 ARG A C 1
ATOM 867 O O . ARG A 1 103 ? 17.982 4.343 -19.520 1.00 66.75 103 ARG A O 1
ATOM 874 N N . LYS A 1 104 ? 18.826 2.414 -20.320 1.00 68.44 104 LYS A N 1
ATOM 875 C CA . LYS A 1 104 ? 18.581 2.676 -21.746 1.00 68.44 104 LYS A CA 1
ATOM 876 C C . LYS A 1 104 ? 17.086 2.838 -22.069 1.00 68.44 104 LYS A C 1
ATOM 878 O O . LYS A 1 104 ? 16.757 3.452 -23.074 1.00 68.44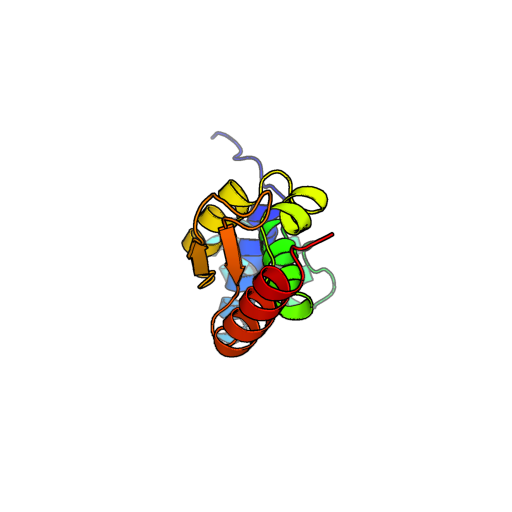 104 LYS A O 1
ATOM 883 N N . VAL A 1 105 ? 16.186 2.377 -21.194 1.00 69.62 105 VAL A N 1
ATOM 884 C CA . VAL A 1 105 ? 14.734 2.519 -21.363 1.00 69.62 105 VAL A CA 1
ATOM 885 C C . VAL A 1 105 ? 14.217 3.769 -20.630 1.00 69.62 105 VAL A C 1
ATOM 887 O O . VAL A 1 105 ? 14.047 3.772 -19.403 1.00 69.62 105 VAL A O 1
ATOM 890 N N . ARG A 1 106 ? 13.971 4.862 -21.370 1.00 72.62 106 ARG A N 1
ATOM 891 C CA . ARG A 1 106 ? 13.434 6.118 -20.806 1.00 72.62 106 ARG A CA 1
ATOM 892 C C . ARG A 1 106 ? 12.086 5.868 -20.130 1.00 72.62 106 ARG A C 1
ATOM 894 O O . ARG A 1 106 ? 11.190 5.272 -20.706 1.00 72.62 106 ARG A O 1
ATOM 901 N N . GLY A 1 107 ? 11.932 6.331 -18.889 1.00 73.62 107 GLY A N 1
ATOM 902 C CA . GLY A 1 107 ? 10.656 6.255 -18.166 1.00 73.62 107 GLY A CA 1
ATOM 903 C C . GLY A 1 107 ? 10.227 4.856 -17.702 1.00 73.62 107 GLY A C 1
ATOM 904 O O . GLY A 1 107 ? 9.275 4.768 -16.936 1.00 73.62 107 GLY A O 1
ATOM 905 N N . ALA A 1 108 ? 10.940 3.786 -18.060 1.00 82.25 108 ALA A N 1
ATOM 906 C CA . ALA A 1 108 ? 10.646 2.422 -17.605 1.00 82.25 108 ALA A CA 1
ATOM 907 C C . ALA A 1 108 ? 11.850 1.721 -16.958 1.00 82.25 108 ALA A C 1
ATOM 909 O O . ALA A 1 108 ? 11.838 0.515 -16.751 1.00 82.25 108 ALA A O 1
ATOM 910 N N . TYR A 1 109 ? 12.882 2.469 -16.561 1.00 86.06 109 TYR A N 1
ATOM 911 C CA . TYR A 1 109 ? 14.033 1.911 -15.839 1.00 86.06 109 TYR A CA 1
ATOM 912 C C . TYR A 1 109 ? 13.688 1.378 -14.434 1.00 86.06 109 TYR A C 1
ATOM 914 O O . TYR A 1 109 ? 14.475 0.643 -13.841 1.00 86.06 109 TYR A O 1
ATOM 922 N N . LEU A 1 110 ? 12.545 1.774 -13.866 1.00 90.69 110 LEU A N 1
ATOM 923 C CA . LEU A 1 110 ? 12.087 1.353 -12.545 1.00 90.69 110 LEU A CA 1
ATOM 924 C C . LEU A 1 110 ? 10.617 0.958 -12.619 1.00 90.69 110 LEU A C 1
ATOM 926 O O . LEU A 1 110 ? 9.800 1.732 -13.110 1.00 90.69 110 LEU A O 1
ATOM 930 N N . TRP A 1 111 ? 10.297 -0.216 -12.093 1.00 93.75 111 TRP A N 1
ATOM 931 C CA . TRP A 1 111 ? 8.951 -0.773 -12.053 1.00 93.75 111 TRP A CA 1
ATOM 932 C C . TRP A 1 111 ? 8.522 -1.027 -10.620 1.00 93.75 111 TRP A C 1
ATOM 934 O O . TRP A 1 111 ? 9.338 -1.438 -9.797 1.00 93.75 111 TRP A O 1
ATOM 944 N N . TYR A 1 112 ? 7.241 -0.810 -10.340 1.00 94.75 112 TYR A N 1
ATOM 945 C CA . TYR A 1 112 ? 6.617 -1.069 -9.046 1.00 94.75 112 TYR A CA 1
ATOM 946 C C . TYR A 1 112 ? 5.558 -2.155 -9.189 1.00 94.75 112 TYR A C 1
ATOM 948 O O . TYR A 1 112 ? 4.775 -2.144 -10.143 1.00 94.75 112 TYR A O 1
ATOM 956 N N . TYR A 1 113 ? 5.538 -3.086 -8.239 1.00 95.06 113 TYR A N 1
ATOM 957 C CA . TYR A 1 113 ? 4.641 -4.236 -8.273 1.00 95.06 113 TYR A CA 1
ATOM 958 C C . TYR A 1 113 ? 4.391 -4.808 -6.875 1.00 95.06 113 TYR A C 1
ATOM 960 O O . TYR A 1 113 ? 5.131 -4.531 -5.928 1.00 95.06 113 TYR A O 1
ATOM 968 N N . LEU A 1 114 ? 3.315 -5.579 -6.743 1.00 95.12 114 LEU A N 1
ATOM 969 C CA . LEU A 1 114 ? 2.980 -6.338 -5.538 1.00 95.12 114 LEU A CA 1
ATOM 970 C C . LEU A 1 114 ? 3.420 -7.805 -5.684 1.00 95.12 114 LEU A C 1
ATOM 972 O O . LEU A 1 114 ? 3.562 -8.276 -6.813 1.00 95.12 114 LEU A O 1
ATOM 976 N N . PRO A 1 115 ? 3.608 -8.548 -4.580 1.00 93.06 115 PRO A N 1
ATOM 977 C CA . PRO A 1 115 ? 3.863 -9.982 -4.650 1.00 93.06 115 PRO A CA 1
ATOM 978 C C . PRO A 1 115 ? 2.699 -10.698 -5.346 1.00 93.06 115 PRO A C 1
ATOM 980 O O . PRO A 1 115 ? 1.539 -10.331 -5.147 1.00 93.06 115 PRO A O 1
ATOM 983 N N . GLY A 1 116 ? 3.010 -11.693 -6.172 1.00 91.62 116 GLY A N 1
ATOM 984 C CA . GLY A 1 116 ? 2.064 -12.368 -7.063 1.00 91.62 116 GLY A CA 1
ATOM 985 C C . GLY A 1 116 ? 1.935 -11.717 -8.446 1.00 91.62 116 GLY A C 1
ATOM 986 O O . GLY A 1 116 ? 1.172 -12.200 -9.276 1.00 91.62 116 GLY A O 1
ATOM 987 N N . GLN A 1 117 ? 2.658 -10.624 -8.717 1.00 92.81 117 GLN A N 1
ATOM 988 C CA . GLN A 1 117 ? 2.688 -9.959 -10.030 1.00 92.81 117 GLN A CA 1
ATOM 989 C C . GLN A 1 117 ? 3.992 -10.211 -10.805 1.00 92.81 117 GLN A C 1
ATOM 991 O O . GLN A 1 117 ? 4.238 -9.546 -11.808 1.00 92.81 117 GLN A O 1
ATOM 996 N N . GLU A 1 118 ? 4.839 -11.134 -10.348 1.00 92.50 118 GLU A N 1
ATOM 997 C CA . GLU A 1 118 ? 6.163 -11.407 -10.913 1.00 92.50 118 GLU A CA 1
ATOM 998 C C . GLU A 1 118 ? 6.109 -11.884 -12.375 1.00 92.50 118 GLU A C 1
ATOM 1000 O O . GLU A 1 118 ? 6.847 -11.361 -13.207 1.00 92.50 118 GLU A O 1
ATOM 1005 N N . GLU A 1 119 ? 5.215 -12.814 -12.717 1.00 91.50 119 GLU A N 1
ATOM 1006 C CA . GLU A 1 119 ? 5.060 -13.297 -14.102 1.00 91.50 119 GLU A CA 1
ATOM 1007 C C . GLU A 1 119 ? 4.549 -12.185 -15.026 1.00 91.50 119 GLU A C 1
ATOM 1009 O O . GLU A 1 119 ? 5.173 -11.856 -16.033 1.00 91.50 119 GLU A O 1
ATOM 1014 N N . LYS A 1 120 ? 3.502 -11.471 -14.596 1.00 92.12 120 LYS A N 1
ATOM 1015 C CA . LYS A 1 120 ? 2.969 -10.308 -15.321 1.00 92.12 120 LYS A CA 1
ATOM 1016 C C . LYS A 1 120 ? 4.009 -9.195 -15.497 1.00 92.12 120 LYS A C 1
ATOM 1018 O O . LYS A 1 120 ? 3.929 -8.405 -16.438 1.00 92.12 120 LYS A O 1
ATOM 1023 N N . LEU A 1 121 ? 4.971 -9.084 -14.577 1.00 91.94 121 LEU A N 1
ATOM 1024 C CA . LEU A 1 121 ? 6.076 -8.134 -14.688 1.00 91.94 121 LEU A CA 1
ATOM 1025 C C . LEU A 1 121 ? 7.000 -8.544 -15.824 1.00 91.94 121 LEU A C 1
ATOM 1027 O O . LEU A 1 121 ? 7.324 -7.685 -16.637 1.00 91.94 121 LEU A O 1
ATOM 1031 N N . LYS A 1 122 ? 7.390 -9.820 -15.903 1.00 90.19 122 LYS A N 1
ATOM 1032 C CA . LYS A 1 122 ? 8.222 -10.325 -17.002 1.00 90.19 122 LYS A CA 1
ATOM 1033 C C . LYS A 1 122 ? 7.551 -10.069 -18.349 1.00 90.19 122 LYS A C 1
ATOM 1035 O O . LYS A 1 122 ? 8.151 -9.410 -19.191 1.00 90.19 122 LYS A O 1
ATOM 1040 N N . GLU A 1 123 ? 6.287 -10.464 -18.499 1.00 90.56 123 GLU A N 1
ATOM 1041 C CA . GLU A 1 123 ? 5.508 -10.260 -19.730 1.00 90.56 123 GLU A CA 1
ATOM 1042 C C . GLU A 1 123 ? 5.460 -8.787 -20.147 1.00 90.56 123 GLU A C 1
ATOM 1044 O O . GLU A 1 123 ? 5.741 -8.438 -21.294 1.00 90.56 123 GLU A O 1
ATOM 1049 N N . ARG A 1 124 ? 5.139 -7.890 -19.204 1.00 88.81 124 ARG A N 1
ATOM 1050 C CA . ARG A 1 124 ? 5.061 -6.453 -19.492 1.00 88.81 124 ARG A CA 1
ATOM 1051 C C . ARG A 1 124 ? 6.413 -5.845 -19.812 1.00 88.81 124 ARG A C 1
ATOM 1053 O O . ARG A 1 124 ? 6.483 -4.993 -20.691 1.00 88.81 124 ARG A O 1
ATOM 1060 N N . VAL A 1 125 ? 7.464 -6.247 -19.106 1.00 88.56 125 VAL A N 1
ATOM 1061 C CA . VAL A 1 125 ? 8.824 -5.778 -19.372 1.00 88.56 125 VAL A CA 1
ATOM 1062 C C . VAL A 1 125 ? 9.276 -6.239 -20.752 1.00 88.56 125 VAL A C 1
ATOM 1064 O O . VAL A 1 125 ? 9.790 -5.424 -21.511 1.00 88.56 125 VAL A O 1
ATOM 1067 N N . GLU A 1 126 ? 9.039 -7.499 -21.113 1.00 87.25 126 GLU A N 1
ATOM 1068 C CA . GLU A 1 126 ? 9.341 -8.009 -22.449 1.00 87.25 126 GLU A CA 1
ATOM 1069 C C . GLU A 1 126 ? 8.567 -7.271 -23.536 1.00 87.25 126 GLU A C 1
ATOM 1071 O O . GLU A 1 126 ? 9.167 -6.854 -24.523 1.00 87.25 126 GLU A O 1
ATOM 1076 N N . ALA A 1 127 ? 7.261 -7.065 -23.350 1.00 85.31 127 ALA A N 1
ATOM 1077 C CA . ALA A 1 127 ? 6.446 -6.295 -24.283 1.00 85.31 127 ALA A CA 1
ATOM 1078 C C . ALA A 1 127 ? 6.971 -4.858 -24.433 1.00 85.31 127 ALA A C 1
ATOM 1080 O O . ALA A 1 127 ? 7.037 -4.338 -25.543 1.00 85.31 127 ALA A O 1
ATOM 1081 N N . TYR A 1 128 ? 7.411 -4.235 -23.335 1.00 81.19 128 TYR A N 1
ATOM 1082 C CA . TYR A 1 128 ? 7.988 -2.890 -23.350 1.00 81.19 128 TYR A CA 1
ATOM 1083 C C . TYR A 1 128 ? 9.341 -2.840 -24.077 1.00 81.19 128 TYR A C 1
ATOM 1085 O O . TYR A 1 128 ? 9.628 -1.878 -24.782 1.00 81.19 128 TYR A O 1
ATOM 1093 N N . LEU A 1 129 ? 10.176 -3.872 -23.919 1.00 80.50 129 LEU A N 1
ATOM 1094 C CA . LEU A 1 129 ? 11.466 -3.981 -24.606 1.00 80.50 129 LEU A CA 1
ATOM 1095 C C . LEU A 1 129 ? 11.299 -4.292 -26.100 1.00 80.50 129 LEU A C 1
ATOM 1097 O O . LEU A 1 129 ? 12.024 -3.728 -26.913 1.00 80.50 129 LEU A O 1
ATOM 1101 N N . LYS A 1 130 ? 10.338 -5.151 -26.461 1.00 78.88 130 LYS A N 1
ATOM 1102 C CA . LYS A 1 130 ? 10.023 -5.522 -27.852 1.00 78.88 130 LYS A CA 1
ATOM 1103 C C . LYS A 1 130 ? 9.295 -4.396 -28.602 1.00 78.88 130 LYS A C 1
ATOM 1105 O O . LYS A 1 130 ? 9.529 -4.214 -29.788 1.00 78.88 130 LYS A O 1
ATOM 1110 N N . GLY A 1 131 ? 8.449 -3.627 -27.913 1.00 67.31 131 GLY A N 1
ATOM 1111 C CA . GLY A 1 131 ? 7.674 -2.513 -28.475 1.00 67.31 131 GLY A CA 1
ATOM 1112 C C . GLY A 1 131 ? 8.357 -1.141 -28.420 1.00 67.31 131 GLY A C 1
ATOM 1113 O O . GLY A 1 131 ? 7.785 -0.166 -28.893 1.00 67.31 131 GLY A O 1
ATOM 1114 N N . GLY A 1 132 ? 9.568 -1.038 -27.859 1.00 54.38 132 GLY A N 1
ATOM 1115 C CA . GLY A 1 132 ? 10.340 0.207 -27.729 1.00 54.38 132 GLY A CA 1
ATOM 1116 C C . GLY A 1 132 ? 10.993 0.725 -29.020 1.00 54.38 132 GLY A C 1
ATOM 1117 O O . GLY A 1 132 ? 11.944 1.501 -28.937 1.00 54.38 132 GLY A O 1
ATOM 1118 N N . ALA A 1 133 ? 10.509 0.292 -30.187 1.00 40.72 133 ALA A N 1
ATOM 1119 C CA . ALA A 1 133 ? 10.899 0.774 -31.509 1.00 40.72 133 ALA A CA 1
ATOM 1120 C C . ALA A 1 133 ? 9.780 1.631 -32.129 1.00 40.72 133 ALA A C 1
ATOM 1122 O O . ALA A 1 133 ? 9.321 1.328 -33.222 1.00 40.72 133 ALA A O 1
ATOM 1123 N N . HIS A 1 134 ? 9.321 2.671 -31.427 1.00 39.34 134 HIS A N 1
ATOM 1124 C CA . HIS A 1 134 ? 8.501 3.746 -31.998 1.00 39.34 134 HIS A CA 1
ATOM 1125 C C . HIS A 1 134 ? 8.806 5.074 -31.305 1.00 39.34 134 HIS A C 1
ATOM 1127 O O . HIS A 1 134 ? 8.812 5.103 -30.051 1.00 39.34 134 HIS A O 1
#

Sequence (134 aa):
MQRLRRTKDFYSQVYREAVRLFEMGKSIREVAEELGISYSCAYAWYRGKRKPRRSRVEEFISYLKNKGPLPIGELKRVFPKHSELFYLANQRGFSVKRAKLPRKVRGAYLWYYLPGQEEKLKERVEAYLKGGAH

Secondary structure (DSSP, 8-state):
-------HHHHHHHHHHHHHHHHTT--HHHHHHHTT--HHHHHHHHTTS--PPPPHHHHHHHHHHHH-SEEHHHHHHH-TTHHHHHHHHHHTT---EEEE--TTSTTTSEEEE-TT-HHHHHHHHHHHHHS---

pLDDT: mean 85.82, std 12.32, range [35.59, 96.56]

Radius of gyration: 19.3 Å; Cα contacts (8 Å, |Δi|>4): 138; chains: 1; bounding box: 40×33×58 Å

Solvent-accessible surface area (backbone atoms only — not comparable to full-atom values): 7728 Å² total; per-residue (Å²): 131,86,80,74,79,84,44,63,52,53,48,38,57,51,46,56,54,46,52,53,43,46,75,70,66,50,50,50,61,56,49,8,63,78,68,72,50,54,51,70,57,37,44,31,45,74,70,64,77,48,74,69,63,79,25,74,47,55,50,51,52,54,46,34,72,74,63,39,48,40,34,44,51,66,45,38,77,81,35,75,59,47,68,61,41,51,54,54,30,45,77,71,71,41,74,69,45,73,50,78,49,70,76,88,41,80,55,49,27,38,30,42,30,47,83,91,32,63,66,61,35,52,55,51,50,50,51,51,65,72,61,66,84,122